Protein AF-A0A4R2Z2Z9-F1 (afdb_monomer)

Secondary structure (DSSP, 8-state):
---PPPPPHHHHHHHHHHTT--HHHHHHHTT--TTTTTHHHHS--HHHHHHHHHHHTS-HHHH-HHHHB-TT--B-------------------------

pLDDT: mean 74.95, std 18.28, range [32.44, 93.81]

Mean predicted aligned error: 11.85 Å

Sequence (100 aa):
MKMENDWHPADIIAGLRKKRTTLAAVSRKAGLGSSTLANALARPWAKGEMLIAQALGVPPSSIWPSRYFDENNCRILRSVRPAKVKAVNAVKVQKAEQEE

Structure (mmCIF, N/CA/C/O backbone):
data_AF-A0A4R2Z2Z9-F1
#
_entry.id   AF-A0A4R2Z2Z9-F1
#
loop_
_atom_site.group_PDB
_atom_site.id
_atom_site.type_symbol
_atom_site.label_atom_id
_atom_site.label_alt_id
_atom_site.label_comp_id
_atom_site.label_asym_id
_atom_site.label_entity_id
_atom_site.label_seq_id
_atom_site.pdbx_PDB_ins_code
_atom_site.Cartn_x
_atom_site.Cartn_y
_atom_site.Cartn_z
_atom_site.occupancy
_atom_site.B_iso_or_equiv
_atom_site.auth_seq_id
_atom_site.auth_comp_id
_atom_site.auth_asym_id
_atom_site.auth_atom_id
_atom_site.pdbx_PDB_model_num
ATOM 1 N N . MET A 1 1 ? 22.233 -1.494 -14.023 1.00 46.84 1 MET A N 1
ATOM 2 C CA . MET A 1 1 ? 20.759 -1.604 -13.974 1.00 46.84 1 MET A CA 1
ATOM 3 C C . MET A 1 1 ? 20.293 -1.117 -12.613 1.00 46.84 1 MET A C 1
ATOM 5 O O . MET A 1 1 ? 20.771 -1.631 -11.611 1.00 46.84 1 MET A O 1
ATOM 9 N N . LYS A 1 2 ? 19.467 -0.064 -12.562 1.00 47.91 2 LYS A N 1
ATOM 10 C CA . LYS A 1 2 ? 18.869 0.417 -11.309 1.00 47.91 2 LYS A CA 1
ATOM 11 C C . LYS A 1 2 ? 17.718 -0.527 -10.977 1.00 47.91 2 LYS A C 1
ATOM 13 O O . LYS A 1 2 ? 16.684 -0.449 -11.627 1.00 47.91 2 LYS A O 1
ATOM 18 N N . MET A 1 3 ? 17.907 -1.418 -10.008 1.00 54.69 3 MET A N 1
ATOM 19 C CA . MET A 1 3 ? 16.753 -1.992 -9.325 1.00 54.69 3 MET A CA 1
ATOM 20 C C . MET A 1 3 ? 16.076 -0.827 -8.602 1.00 54.69 3 MET A C 1
ATOM 22 O O . MET A 1 3 ? 16.696 -0.181 -7.755 1.00 54.69 3 MET A O 1
ATOM 26 N N . GLU A 1 4 ? 14.862 -0.466 -9.012 1.00 64.31 4 GLU A N 1
ATOM 27 C CA . GLU A 1 4 ? 14.071 0.495 -8.253 1.00 64.31 4 GLU A CA 1
ATOM 28 C C . GLU A 1 4 ? 13.817 -0.114 -6.875 1.00 64.31 4 GLU A C 1
ATOM 30 O O . GLU A 1 4 ? 13.271 -1.210 -6.751 1.00 64.31 4 GLU A O 1
ATOM 35 N N . ASN A 1 5 ? 14.300 0.568 -5.838 1.00 76.31 5 ASN A N 1
ATOM 36 C CA . ASN A 1 5 ? 14.154 0.090 -4.475 1.00 76.31 5 ASN A CA 1
ATOM 37 C C . ASN A 1 5 ? 12.701 0.247 -4.029 1.00 76.31 5 ASN A C 1
ATOM 39 O O . ASN A 1 5 ? 12.069 1.280 -4.262 1.00 76.31 5 ASN A O 1
ATOM 43 N N . ASP A 1 6 ? 12.203 -0.778 -3.342 1.00 85.94 6 ASP A N 1
ATOM 44 C CA . ASP A 1 6 ? 10.941 -0.713 -2.617 1.00 85.94 6 ASP A CA 1
ATOM 45 C C . ASP A 1 6 ? 10.940 0.490 -1.658 1.00 85.94 6 ASP A C 1
ATOM 47 O O . ASP A 1 6 ? 11.962 0.837 -1.057 1.00 85.94 6 ASP A O 1
ATOM 51 N N . TRP A 1 7 ? 9.778 1.123 -1.493 1.00 89.12 7 TRP A N 1
ATOM 52 C CA . TRP A 1 7 ? 9.619 2.222 -0.545 1.00 89.12 7 TRP A CA 1
ATOM 53 C C . TRP A 1 7 ? 9.968 1.774 0.869 1.00 89.12 7 TRP A C 1
ATOM 55 O O . TRP A 1 7 ? 9.593 0.683 1.315 1.00 89.12 7 TRP A O 1
ATOM 65 N N . HIS A 1 8 ? 10.608 2.667 1.621 1.00 89.81 8 HIS A N 1
ATOM 66 C CA . HIS A 1 8 ? 10.875 2.396 3.018 1.00 89.81 8 HIS A CA 1
ATOM 67 C C . HIS A 1 8 ? 9.543 2.315 3.792 1.00 89.81 8 HIS A C 1
ATOM 69 O O . HIS A 1 8 ? 8.656 3.153 3.587 1.00 89.81 8 HIS A O 1
ATOM 75 N N . PRO A 1 9 ? 9.374 1.368 4.735 1.00 88.56 9 PRO A N 1
ATOM 76 C CA . PRO A 1 9 ? 8.157 1.264 5.545 1.00 88.56 9 PRO A CA 1
ATOM 77 C C . PRO A 1 9 ? 7.755 2.584 6.220 1.00 88.56 9 PRO A C 1
ATOM 79 O O . PRO A 1 9 ? 6.570 2.896 6.342 1.00 88.56 9 PRO A O 1
ATOM 82 N N . ALA A 1 10 ? 8.744 3.389 6.616 1.00 90.62 10 ALA A N 1
ATOM 83 C CA . ALA A 1 10 ? 8.521 4.713 7.190 1.00 90.62 10 ALA A CA 1
ATOM 84 C C . ALA A 1 10 ? 7.870 5.695 6.200 1.00 90.62 10 ALA A C 1
ATOM 86 O O . ALA A 1 10 ? 6.978 6.438 6.607 1.00 90.62 10 ALA A O 1
ATOM 87 N N . ASP A 1 11 ? 8.241 5.667 4.917 1.00 91.00 11 ASP A N 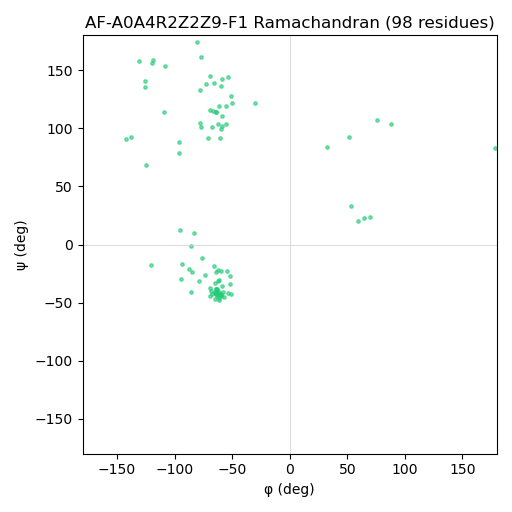1
ATOM 88 C CA . ASP A 1 11 ? 7.668 6.541 3.884 1.00 91.00 11 ASP A CA 1
ATOM 89 C C . ASP A 1 11 ? 6.216 6.175 3.585 1.00 91.00 11 ASP A C 1
ATOM 91 O O . ASP A 1 11 ? 5.364 7.051 3.430 1.00 91.00 11 ASP A O 1
ATOM 95 N N . ILE A 1 12 ? 5.901 4.878 3.600 1.00 91.00 12 ILE A N 1
ATOM 96 C CA . ILE A 1 12 ? 4.527 4.377 3.478 1.00 91.00 12 ILE A CA 1
ATOM 97 C C . ILE A 1 12 ? 3.681 4.886 4.652 1.00 91.00 12 ILE A C 1
ATOM 99 O O . ILE A 1 12 ? 2.593 5.435 4.456 1.00 91.00 12 ILE A O 1
ATOM 103 N N . ILE A 1 13 ? 4.191 4.758 5.882 1.00 90.94 13 ILE A N 1
ATOM 104 C CA . ILE A 1 13 ? 3.511 5.255 7.086 1.00 90.94 13 ILE A CA 1
ATOM 105 C C . ILE A 1 13 ? 3.360 6.781 7.029 1.00 90.94 13 ILE A C 1
ATOM 107 O O . ILE A 1 13 ? 2.287 7.301 7.341 1.00 90.94 13 ILE A O 1
ATOM 111 N N . ALA A 1 14 ? 4.393 7.508 6.604 1.00 93.81 14 ALA A N 1
ATOM 112 C CA . ALA A 1 14 ? 4.350 8.956 6.444 1.00 93.81 14 ALA A CA 1
ATOM 113 C C . ALA A 1 14 ? 3.312 9.375 5.392 1.00 93.81 14 ALA A C 1
ATOM 115 O O . ALA A 1 14 ? 2.534 10.298 5.639 1.00 93.81 14 ALA A O 1
ATOM 116 N N . GLY A 1 15 ? 3.235 8.670 4.261 1.00 92.69 15 GLY A N 1
ATOM 117 C CA . GLY A 1 15 ? 2.222 8.879 3.228 1.00 92.69 15 GLY A CA 1
ATOM 118 C C . GLY A 1 15 ? 0.801 8.685 3.761 1.00 92.69 15 GLY A C 1
ATOM 119 O O . GLY A 1 15 ? -0.070 9.527 3.531 1.00 92.69 15 GLY A O 1
ATOM 120 N N . LEU A 1 16 ? 0.574 7.631 4.551 1.00 91.50 16 LEU A N 1
ATOM 121 C CA . LEU A 1 16 ? -0.722 7.397 5.193 1.00 91.50 16 LEU A CA 1
ATOM 122 C C . LEU A 1 16 ? -1.064 8.523 6.176 1.00 91.50 16 LEU A C 1
ATOM 124 O O . LEU A 1 16 ? -2.178 9.057 6.141 1.00 91.50 16 LEU A O 1
ATOM 128 N N . ARG A 1 17 ? -0.093 8.955 6.991 1.00 91.88 17 ARG A N 1
ATOM 129 C CA . ARG A 1 17 ? -0.265 10.057 7.952 1.00 91.88 17 ARG A CA 1
ATOM 130 C C . ARG A 1 17 ? -0.560 11.390 7.268 1.00 91.88 17 ARG A C 1
ATOM 132 O O . ARG A 1 17 ? -1.425 12.119 7.748 1.00 91.88 17 ARG A O 1
ATOM 139 N N . LYS A 1 18 ? 0.080 11.684 6.131 1.00 93.00 18 LYS A N 1
ATOM 140 C CA . LYS A 1 18 ? -0.220 12.867 5.300 1.00 93.00 18 LYS A CA 1
ATOM 141 C C . LYS A 1 18 ? -1.674 12.866 4.823 1.00 93.00 18 LYS A C 1
ATOM 143 O O . LYS A 1 18 ? -2.318 13.909 4.815 1.00 93.00 18 LYS A O 1
ATOM 148 N N . LYS A 1 19 ? -2.225 11.688 4.526 1.00 90.31 19 LYS A N 1
ATOM 149 C CA . LYS A 1 19 ? -3.646 11.497 4.195 1.00 90.31 19 LYS A CA 1
ATOM 150 C C . LYS A 1 19 ? -4.572 11.375 5.411 1.00 90.31 19 LYS A C 1
ATOM 152 O O . LYS A 1 19 ? -5.731 11.006 5.255 1.00 90.31 19 LYS A O 1
ATOM 157 N N . ARG A 1 20 ? -4.074 11.642 6.624 1.00 91.00 20 ARG A N 1
ATOM 158 C CA . ARG A 1 20 ? -4.790 11.450 7.900 1.00 91.00 20 ARG A CA 1
ATOM 159 C C . ARG A 1 20 ? -5.359 10.038 8.086 1.00 91.00 20 ARG A C 1
ATOM 161 O O . ARG A 1 20 ? -6.391 9.845 8.721 1.00 91.00 20 ARG A O 1
ATOM 168 N N . THR A 1 21 ? -4.666 9.037 7.555 1.00 90.38 21 THR A N 1
ATOM 169 C CA . THR A 1 21 ? -5.011 7.620 7.706 1.00 90.38 21 THR A CA 1
ATOM 170 C C . THR A 1 21 ? -3.892 6.867 8.418 1.00 90.38 21 THR A C 1
ATOM 172 O O . THR A 1 21 ? -2.746 7.309 8.476 1.00 90.38 21 THR A O 1
ATOM 175 N N . THR A 1 22 ? -4.224 5.721 9.007 1.00 91.06 22 THR A N 1
ATOM 176 C CA . THR A 1 22 ? -3.261 4.833 9.670 1.00 91.06 22 THR A CA 1
ATOM 177 C C . THR A 1 22 ? -3.458 3.408 9.178 1.00 91.06 22 THR A C 1
ATOM 179 O O . THR A 1 22 ? -4.550 3.052 8.733 1.00 91.06 22 THR A O 1
ATOM 182 N N . LEU A 1 23 ? -2.431 2.563 9.302 1.00 90.19 23 LEU A N 1
ATOM 183 C CA . LEU A 1 23 ? -2.538 1.136 8.970 1.00 90.19 23 LEU A CA 1
ATOM 184 C C . LEU A 1 23 ? -3.706 0.469 9.708 1.00 90.19 23 LEU A C 1
ATOM 186 O O . LEU A 1 23 ? -4.478 -0.272 9.109 1.00 90.19 23 LEU A O 1
ATOM 190 N N . ALA A 1 24 ? -3.898 0.802 10.985 1.00 89.44 24 ALA A N 1
ATOM 191 C CA . ALA A 1 24 ? -5.014 0.289 11.771 1.00 89.44 24 ALA A CA 1
ATOM 192 C C . ALA A 1 24 ? -6.375 0.753 11.224 1.00 89.44 24 ALA A C 1
ATOM 194 O O . ALA A 1 24 ? -7.331 -0.018 11.229 1.00 89.44 24 ALA A O 1
ATOM 195 N N . ALA A 1 25 ? -6.488 1.997 10.749 1.00 90.31 25 ALA A N 1
ATOM 196 C CA . ALA A 1 25 ? -7.720 2.493 10.134 1.00 90.31 25 ALA A CA 1
ATOM 197 C C . ALA A 1 25 ? -8.016 1.793 8.797 1.00 90.31 25 ALA A C 1
ATOM 199 O O . ALA A 1 25 ? -9.152 1.385 8.561 1.00 90.31 25 ALA A O 1
ATOM 200 N N . VAL A 1 26 ? -6.995 1.592 7.956 1.00 91.62 26 VAL A N 1
ATOM 201 C CA . VAL A 1 26 ? -7.126 0.851 6.688 1.00 91.62 26 VAL A CA 1
ATOM 202 C C . VAL A 1 26 ? -7.504 -0.608 6.952 1.00 91.62 26 VAL A C 1
ATOM 204 O O . VAL A 1 26 ? -8.404 -1.137 6.305 1.00 91.62 26 VAL A O 1
ATOM 207 N N . SER A 1 27 ? -6.887 -1.238 7.954 1.00 90.31 27 SER A N 1
ATOM 208 C CA . SER A 1 27 ? -7.208 -2.607 8.358 1.00 90.31 27 SER A CA 1
ATOM 209 C C . SER A 1 27 ? -8.656 -2.745 8.828 1.00 90.31 27 SER A C 1
ATOM 211 O O . SER A 1 27 ? -9.366 -3.635 8.367 1.00 90.31 27 SER A O 1
ATOM 213 N N . ARG A 1 28 ? -9.125 -1.819 9.679 1.00 90.06 28 ARG A N 1
ATOM 214 C CA . ARG A 1 28 ? -10.523 -1.778 10.137 1.00 90.06 28 ARG A CA 1
ATOM 215 C C . ARG A 1 28 ? -11.497 -1.596 8.977 1.00 90.06 28 ARG A C 1
ATOM 217 O O . ARG A 1 28 ? -12.494 -2.305 8.912 1.00 90.06 28 ARG A O 1
ATOM 224 N N . LYS A 1 29 ? -11.180 -0.711 8.027 1.00 88.75 29 LYS A N 1
ATOM 225 C CA . LYS A 1 29 ? -11.991 -0.510 6.815 1.00 88.75 29 LYS A CA 1
ATOM 226 C C . LYS A 1 29 ? -12.071 -1.772 5.949 1.00 88.75 29 LYS A C 1
ATOM 228 O O . LYS A 1 29 ? -13.082 -1.999 5.299 1.00 88.75 29 LYS A O 1
ATOM 233 N N . ALA A 1 30 ? -11.023 -2.592 5.957 1.00 86.06 30 ALA A N 1
ATOM 234 C CA . ALA A 1 30 ? -10.972 -3.860 5.238 1.00 86.06 30 ALA A CA 1
ATOM 235 C C . ALA A 1 30 ? -11.574 -5.052 6.012 1.00 86.06 30 ALA A C 1
ATOM 237 O O . ALA A 1 30 ? -11.567 -6.164 5.487 1.00 86.06 30 ALA A O 1
ATOM 238 N N . GLY A 1 31 ? -12.054 -4.856 7.247 1.00 88.81 31 GLY A N 1
ATOM 239 C CA . GLY A 1 31 ? -12.554 -5.941 8.101 1.00 88.81 31 GLY A CA 1
ATOM 240 C C . GLY A 1 31 ? -11.461 -6.894 8.601 1.00 88.81 31 GLY A C 1
ATOM 241 O O . GLY A 1 31 ? -11.740 -8.050 8.906 1.00 88.81 31 GLY A O 1
ATOM 242 N N . LEU A 1 32 ? -10.208 -6.436 8.651 1.00 86.06 32 LEU A N 1
ATOM 243 C CA . LEU A 1 32 ? -9.046 -7.217 9.078 1.00 86.06 32 LEU A CA 1
ATOM 244 C C . LEU A 1 32 ? -8.549 -6.756 10.453 1.00 86.06 32 LEU A C 1
ATOM 246 O O . LEU A 1 32 ? -8.673 -5.582 10.813 1.00 86.06 32 LEU A O 1
ATOM 250 N N . GLY A 1 33 ? -7.906 -7.659 11.196 1.00 84.31 33 GLY A N 1
ATOM 251 C CA . GLY A 1 33 ? -7.293 -7.333 12.485 1.00 84.31 33 GLY A CA 1
ATOM 252 C C . GLY A 1 33 ? -6.219 -6.251 12.350 1.00 84.31 33 GLY A C 1
ATOM 253 O O . GLY A 1 33 ? -5.394 -6.309 11.444 1.00 84.31 33 GLY A O 1
ATOM 254 N N . SER A 1 34 ? -6.202 -5.271 13.259 1.00 80.62 34 SER A N 1
ATOM 255 C CA . SER A 1 34 ? -5.346 -4.070 13.184 1.00 80.62 34 SER A CA 1
ATOM 256 C C . SER A 1 34 ? -3.850 -4.348 12.969 1.00 80.62 34 SER A C 1
ATOM 258 O O . SER A 1 34 ? -3.151 -3.512 12.400 1.00 80.62 34 SER A O 1
ATOM 260 N N . SER A 1 35 ? -3.359 -5.512 13.404 1.00 81.62 35 SER A N 1
ATOM 261 C CA . SER A 1 35 ? -1.972 -5.966 13.240 1.00 81.62 35 SER A CA 1
ATOM 262 C C . SER A 1 35 ? -1.714 -6.711 11.926 1.00 81.62 35 SER A C 1
ATOM 264 O O . SER A 1 35 ? -0.575 -6.773 11.467 1.00 81.62 35 SER A O 1
ATOM 266 N N . THR A 1 36 ? -2.749 -7.248 11.276 1.00 85.12 36 THR A N 1
ATOM 267 C CA . THR A 1 36 ? -2.610 -8.043 10.049 1.00 85.12 36 THR A CA 1
ATOM 268 C C . THR A 1 36 ? -2.024 -7.210 8.913 1.00 85.12 36 THR A C 1
ATOM 270 O O . THR A 1 36 ? -1.186 -7.701 8.162 1.00 85.12 36 THR A O 1
ATOM 273 N N . LEU A 1 37 ? -2.408 -5.933 8.812 1.00 86.81 37 LEU A N 1
ATOM 274 C CA . LEU A 1 37 ? -1.904 -5.047 7.763 1.00 86.81 37 LEU A CA 1
ATOM 275 C C . LEU A 1 37 ? -0.452 -4.604 7.989 1.00 86.81 37 LEU A C 1
ATOM 277 O O . LEU A 1 37 ? 0.255 -4.351 7.020 1.00 86.81 37 LEU A O 1
ATOM 281 N N . ALA A 1 38 ? 0.026 -4.573 9.235 1.00 86.38 38 ALA A N 1
ATOM 282 C CA . ALA A 1 38 ? 1.428 -4.270 9.524 1.00 86.38 38 ALA A CA 1
ATOM 283 C C . ALA A 1 38 ? 2.369 -5.355 8.970 1.00 86.38 38 ALA A C 1
ATOM 285 O O . ALA A 1 38 ? 3.446 -5.044 8.463 1.00 86.38 38 ALA A O 1
ATOM 286 N N . ASN A 1 39 ? 1.922 -6.617 8.961 1.00 85.31 39 ASN A N 1
ATOM 287 C CA . ASN A 1 39 ? 2.679 -7.723 8.369 1.00 85.31 39 ASN A CA 1
ATOM 288 C C . ASN A 1 39 ? 2.902 -7.556 6.855 1.00 85.31 39 ASN A C 1
ATOM 290 O O . ASN A 1 39 ? 3.857 -8.126 6.329 1.00 85.31 39 ASN A O 1
ATOM 294 N N . ALA A 1 40 ? 2.073 -6.759 6.167 1.00 83.88 40 ALA A N 1
ATOM 295 C CA . ALA A 1 40 ? 2.225 -6.470 4.738 1.00 83.88 40 ALA A CA 1
ATOM 296 C C . ALA A 1 40 ? 3.521 -5.710 4.411 1.00 83.88 40 ALA A C 1
ATOM 298 O O . ALA A 1 40 ? 3.991 -5.767 3.282 1.00 83.88 40 ALA A O 1
ATOM 299 N N . LEU A 1 41 ? 4.092 -4.993 5.387 1.00 84.38 41 LEU A N 1
ATOM 300 C CA . LEU A 1 41 ? 5.341 -4.250 5.204 1.00 84.38 41 LEU A CA 1
ATOM 301 C C . LEU A 1 41 ? 6.568 -5.166 5.263 1.00 84.38 41 LEU A C 1
ATOM 303 O O . LEU A 1 41 ? 7.567 -4.901 4.606 1.00 84.38 41 LEU A O 1
ATOM 307 N N . ALA A 1 42 ? 6.492 -6.241 6.052 1.00 82.00 42 ALA A N 1
ATOM 308 C CA . ALA A 1 42 ? 7.601 -7.168 6.259 1.00 82.00 42 ALA A CA 1
ATOM 309 C C . ALA A 1 42 ? 7.551 -8.383 5.318 1.00 82.00 42 ALA A C 1
ATOM 311 O O . ALA A 1 42 ? 8.589 -8.953 4.981 1.00 82.00 42 ALA A O 1
ATOM 312 N N . ARG A 1 43 ? 6.355 -8.820 4.905 1.00 80.81 43 ARG A N 1
ATOM 313 C CA . ARG A 1 43 ? 6.151 -10.029 4.092 1.00 80.81 43 ARG A CA 1
ATOM 314 C C . ARG A 1 43 ? 5.345 -9.699 2.829 1.00 80.81 43 ARG A C 1
ATOM 316 O O . ARG A 1 43 ? 4.369 -8.961 2.938 1.00 80.81 43 ARG A O 1
ATOM 323 N N . PRO A 1 44 ? 5.675 -10.296 1.662 1.00 80.00 44 PRO A N 1
ATOM 324 C CA . PRO A 1 44 ? 4.889 -10.125 0.442 1.00 80.00 44 PRO A CA 1
ATOM 325 C C . PRO A 1 44 ? 3.456 -10.598 0.665 1.00 80.00 44 PRO A C 1
ATOM 327 O O . PRO A 1 44 ? 3.195 -11.796 0.809 1.00 80.00 44 PRO A O 1
ATOM 330 N N . TRP A 1 45 ? 2.520 -9.655 0.680 1.00 85.94 45 TRP A N 1
ATOM 331 C CA . TRP A 1 45 ? 1.108 -9.952 0.867 1.00 85.94 45 TRP A CA 1
ATOM 332 C C . TRP A 1 45 ? 0.259 -9.119 -0.085 1.00 85.94 45 TRP A C 1
ATOM 334 O O . TRP A 1 45 ? -0.151 -8.007 0.235 1.00 85.94 45 TRP A O 1
ATOM 344 N N . ALA A 1 46 ? -0.045 -9.691 -1.255 1.00 83.44 46 ALA A N 1
ATOM 345 C CA . ALA A 1 46 ? -0.706 -8.991 -2.359 1.00 83.44 46 ALA A CA 1
ATOM 346 C C . ALA A 1 46 ? -1.987 -8.239 -1.944 1.00 83.44 46 ALA A C 1
ATOM 348 O O . ALA A 1 46 ? -2.182 -7.091 -2.328 1.00 83.44 46 ALA A O 1
ATOM 349 N N . LYS A 1 47 ? -2.839 -8.846 -1.103 1.00 84.56 47 LYS A N 1
ATOM 350 C CA . LYS A 1 47 ? -4.080 -8.201 -0.640 1.00 84.56 47 LYS A CA 1
ATOM 351 C C . LYS A 1 47 ? -3.810 -7.013 0.291 1.00 84.56 47 LYS A C 1
ATOM 353 O O . LYS A 1 47 ? -4.486 -5.996 0.181 1.00 84.56 47 LYS A O 1
ATOM 358 N N . GLY A 1 48 ? -2.827 -7.125 1.185 1.00 89.38 48 GLY A N 1
ATOM 359 C CA . GLY A 1 48 ? -2.439 -6.037 2.085 1.00 89.38 48 GLY A CA 1
ATOM 360 C C . GLY A 1 48 ? -1.764 -4.884 1.349 1.00 89.38 48 GLY A C 1
ATOM 361 O O . GLY A 1 48 ? -2.121 -3.728 1.560 1.00 89.38 48 GLY A O 1
ATOM 362 N N . GLU A 1 49 ? -0.852 -5.205 0.431 1.00 89.88 49 GLU A N 1
ATOM 363 C CA . GLU A 1 49 ? -0.196 -4.235 -0.450 1.00 89.88 49 GLU A CA 1
ATOM 364 C C . GLU A 1 49 ? -1.229 -3.446 -1.270 1.00 89.88 49 GLU A C 1
ATOM 366 O O . GLU A 1 49 ? -1.168 -2.220 -1.300 1.00 89.88 49 GLU A O 1
ATOM 371 N N . MET A 1 50 ? -2.230 -4.119 -1.857 1.00 88.56 50 MET A N 1
ATOM 372 C CA . MET A 1 50 ? -3.329 -3.454 -2.569 1.00 88.56 50 MET A CA 1
ATOM 373 C C . MET A 1 50 ? -4.121 -2.494 -1.675 1.00 88.56 50 MET A C 1
ATOM 375 O O . MET A 1 50 ? -4.436 -1.391 -2.110 1.00 88.56 50 MET A O 1
ATOM 379 N N . LEU A 1 51 ? -4.435 -2.879 -0.435 1.00 90.75 51 LEU A N 1
ATOM 380 C CA . LEU A 1 51 ? -5.182 -2.022 0.495 1.00 90.75 51 LEU A CA 1
ATOM 381 C C . LEU A 1 51 ? -4.392 -0.764 0.879 1.00 90.75 51 LEU A C 1
ATOM 383 O O . LEU A 1 51 ? -4.952 0.333 0.928 1.00 90.75 51 LEU A O 1
ATOM 387 N N . ILE A 1 52 ? -3.089 -0.912 1.129 1.00 90.62 52 ILE A N 1
ATOM 388 C CA . ILE A 1 52 ? -2.192 0.212 1.428 1.00 90.62 52 ILE A CA 1
ATOM 389 C C . ILE A 1 52 ? -2.075 1.131 0.208 1.00 90.62 52 ILE A C 1
ATOM 391 O O . ILE A 1 52 ? -2.226 2.346 0.333 1.00 90.62 52 ILE A O 1
ATOM 395 N N . ALA A 1 53 ? -1.862 0.551 -0.972 1.00 91.31 53 ALA A N 1
ATOM 396 C CA . ALA A 1 53 ? -1.765 1.268 -2.235 1.00 91.31 5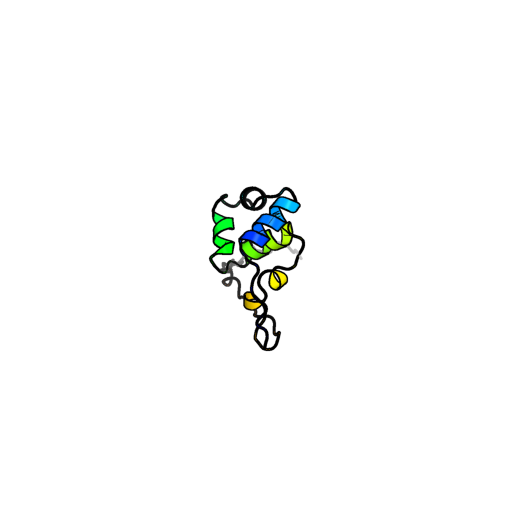3 ALA A CA 1
ATOM 397 C C . ALA A 1 53 ? -3.057 2.044 -2.544 1.00 91.31 53 ALA A C 1
ATOM 399 O O . ALA A 1 53 ? -3.008 3.233 -2.855 1.00 91.31 53 ALA A O 1
ATOM 400 N N . GLN A 1 54 ? -4.221 1.427 -2.328 1.00 91.06 54 GLN A N 1
ATOM 401 C CA . GLN A 1 54 ? -5.527 2.071 -2.470 1.00 91.06 54 GLN A CA 1
ATOM 402 C C . GLN A 1 54 ? -5.702 3.246 -1.498 1.00 91.06 54 GLN A C 1
ATOM 404 O O . GLN A 1 54 ? -6.207 4.296 -1.894 1.00 91.06 54 GLN A O 1
ATOM 409 N N . ALA A 1 55 ? -5.258 3.115 -0.244 1.00 91.12 55 ALA A N 1
ATOM 410 C CA . ALA A 1 55 ? -5.283 4.221 0.715 1.00 91.12 55 ALA A CA 1
ATOM 411 C C . ALA A 1 55 ? -4.356 5.374 0.279 1.00 91.12 55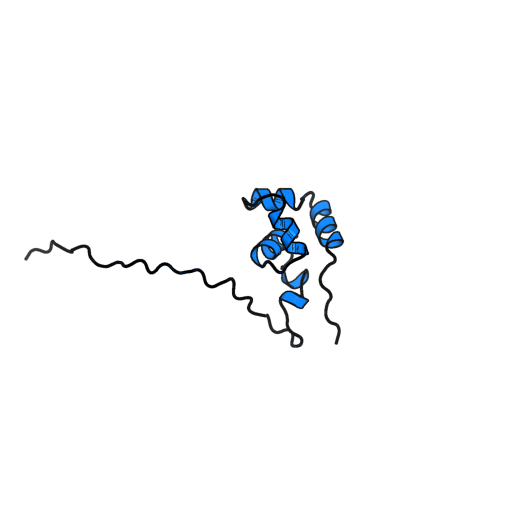 ALA A C 1
ATOM 413 O O . ALA A 1 55 ? -4.720 6.554 0.344 1.00 91.12 55 ALA A O 1
ATOM 414 N N . LEU A 1 56 ? -3.176 5.040 -0.243 1.00 90.88 56 LEU A N 1
ATOM 415 C CA . LEU A 1 56 ? -2.219 5.999 -0.793 1.00 90.88 56 LEU A CA 1
ATOM 416 C C . LEU A 1 56 ? -2.605 6.525 -2.184 1.00 90.88 56 LEU A C 1
ATOM 418 O O . LEU A 1 56 ? -2.088 7.564 -2.589 1.00 90.88 56 LEU A O 1
ATOM 422 N N . GLY A 1 57 ? -3.591 5.934 -2.861 1.00 90.38 57 GLY A N 1
ATOM 423 C CA . GLY A 1 57 ? -4.028 6.338 -4.201 1.00 90.38 57 GLY A CA 1
ATOM 424 C C . GLY A 1 57 ? -2.954 6.145 -5.275 1.00 90.38 57 GLY A C 1
ATOM 425 O O . GLY A 1 57 ? -2.980 6.831 -6.290 1.00 90.38 57 GLY A O 1
ATOM 426 N N . VAL A 1 58 ? -1.999 5.251 -5.033 1.00 90.94 58 VAL A N 1
ATOM 427 C CA . VAL A 1 58 ? -0.923 4.896 -5.966 1.00 90.94 58 VAL A CA 1
ATOM 428 C C . VAL A 1 58 ? -1.036 3.409 -6.294 1.00 90.94 58 VAL A C 1
ATOM 430 O O . VAL A 1 58 ? -1.607 2.659 -5.500 1.00 90.94 58 VAL A O 1
ATOM 433 N N . PRO A 1 59 ? -0.524 2.936 -7.439 1.00 87.81 59 PRO A N 1
ATOM 434 C CA . PRO A 1 59 ? -0.510 1.508 -7.720 1.00 87.81 59 PRO A CA 1
ATOM 435 C C . PRO A 1 59 ? 0.484 0.779 -6.797 1.00 87.81 59 PRO A C 1
ATOM 437 O O . PRO A 1 59 ? 1.551 1.320 -6.498 1.00 87.81 59 PRO A O 1
ATOM 440 N N . PRO A 1 60 ? 0.196 -0.469 -6.373 1.00 87.12 60 PRO A N 1
ATOM 441 C CA . PRO A 1 60 ? 1.084 -1.226 -5.484 1.00 87.12 60 PRO A CA 1
ATOM 442 C C . PRO A 1 60 ? 2.461 -1.469 -6.112 1.00 87.12 60 PRO A C 1
ATOM 444 O O . PRO A 1 60 ? 3.467 -1.458 -5.409 1.00 87.12 60 PRO A O 1
ATOM 447 N N . SER A 1 61 ? 2.524 -1.585 -7.440 1.00 85.50 61 SER A N 1
ATOM 448 C CA . SER A 1 61 ? 3.775 -1.717 -8.191 1.00 85.50 61 SER A CA 1
ATOM 449 C C . SER A 1 61 ? 4.673 -0.476 -8.117 1.00 85.50 61 SER A C 1
ATOM 451 O O . SER A 1 61 ? 5.856 -0.588 -8.384 1.00 85.50 61 SER A O 1
ATOM 453 N N . SER A 1 62 ? 4.138 0.694 -7.746 1.00 87.25 62 SER A N 1
ATOM 454 C CA . SER A 1 62 ? 4.943 1.910 -7.553 1.00 87.25 62 SER A CA 1
ATOM 455 C C . SER A 1 62 ? 5.565 1.994 -6.159 1.00 87.25 62 SER A C 1
ATOM 457 O O . SER A 1 62 ? 6.547 2.706 -5.981 1.00 87.25 62 SER A O 1
ATOM 459 N N . ILE A 1 63 ? 4.978 1.308 -5.172 1.00 88.19 63 ILE A N 1
ATOM 460 C CA . ILE A 1 63 ? 5.506 1.227 -3.802 1.00 88.19 63 ILE A CA 1
ATOM 461 C C . ILE A 1 63 ? 6.526 0.089 -3.716 1.00 88.19 63 ILE A C 1
ATOM 463 O O . ILE A 1 63 ? 7.567 0.239 -3.084 1.00 88.19 63 ILE A O 1
ATOM 467 N N . TRP A 1 64 ? 6.225 -1.038 -4.366 1.00 86.06 64 TRP A N 1
ATOM 468 C CA . TRP A 1 64 ? 7.081 -2.221 -4.389 1.00 86.06 64 TRP A CA 1
ATOM 469 C C . TRP A 1 64 ? 7.413 -2.662 -5.823 1.00 86.06 64 TRP A C 1
ATOM 471 O O . TRP A 1 64 ? 6.920 -3.703 -6.271 1.00 86.06 64 TRP A O 1
ATOM 481 N N . PRO A 1 65 ? 8.202 -1.889 -6.585 1.00 84.19 65 PRO A N 1
ATOM 482 C CA . PRO A 1 65 ? 8.559 -2.240 -7.958 1.00 84.19 65 PRO A CA 1
ATOM 483 C C . PRO A 1 65 ? 9.269 -3.596 -8.047 1.00 84.19 65 PRO A C 1
ATOM 485 O O . PRO A 1 65 ? 8.877 -4.416 -8.878 1.00 84.19 65 PRO A O 1
ATOM 488 N N . SER A 1 66 ? 10.178 -3.908 -7.110 1.00 81.69 66 SER A N 1
ATOM 489 C CA . SER A 1 66 ? 10.910 -5.190 -7.055 1.00 81.69 66 SER A CA 1
ATOM 490 C C . SER A 1 66 ? 9.986 -6.409 -6.928 1.00 81.69 66 SER A C 1
ATOM 492 O O . SER A 1 66 ? 10.341 -7.534 -7.271 1.00 81.69 66 SER A O 1
ATOM 494 N N . ARG A 1 67 ? 8.765 -6.199 -6.431 1.00 79.06 67 ARG A N 1
ATOM 495 C CA . ARG A 1 67 ? 7.790 -7.260 -6.176 1.00 79.06 67 ARG A CA 1
ATOM 496 C C . ARG A 1 67 ? 6.808 -7.505 -7.318 1.00 79.06 67 ARG A C 1
ATOM 498 O O . ARG A 1 67 ? 6.104 -8.519 -7.276 1.00 79.06 67 ARG A O 1
ATOM 505 N N . TYR A 1 68 ? 6.698 -6.563 -8.251 1.00 78.62 68 TYR A N 1
ATOM 506 C CA . TYR A 1 68 ? 5.722 -6.585 -9.342 1.00 78.62 68 TYR A CA 1
ATOM 507 C C . TYR A 1 68 ? 6.367 -6.565 -10.727 1.00 78.62 68 TYR A C 1
ATOM 509 O O . TYR A 1 68 ? 5.673 -6.925 -11.676 1.00 78.62 68 TYR A O 1
ATOM 517 N N . PHE A 1 69 ? 7.636 -6.178 -10.857 1.00 76.12 69 PHE A N 1
ATOM 518 C CA . PHE A 1 69 ? 8.362 -6.128 -12.123 1.00 76.12 69 PHE A CA 1
ATOM 519 C C . PHE A 1 69 ? 9.666 -6.928 -12.039 1.00 76.12 69 PHE A C 1
ATOM 521 O O . PHE A 1 69 ? 10.393 -6.820 -11.054 1.00 76.12 69 PHE A O 1
ATOM 528 N N . ASP A 1 70 ? 9.948 -7.716 -13.078 1.00 69.81 70 ASP A N 1
ATOM 529 C CA . ASP A 1 70 ? 11.247 -8.372 -13.282 1.00 69.81 70 ASP A CA 1
ATOM 530 C C . ASP A 1 70 ? 12.278 -7.403 -13.896 1.00 69.81 70 ASP A C 1
ATOM 532 O O . ASP A 1 70 ? 11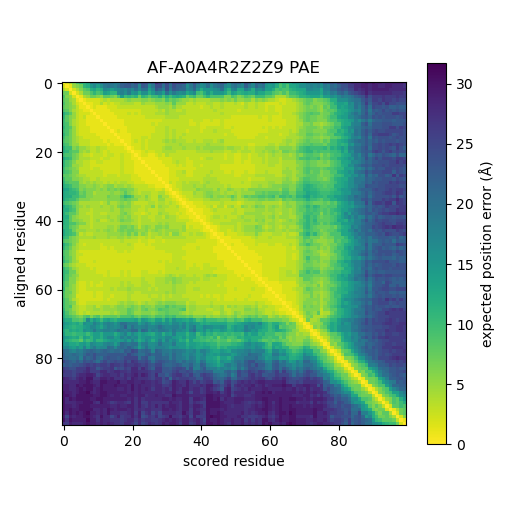.938 -6.298 -14.322 1.00 69.81 70 ASP A O 1
ATOM 536 N N . GLU A 1 71 ? 13.538 -7.839 -14.022 1.00 64.75 71 GLU A N 1
ATOM 537 C CA . GLU A 1 71 ? 14.654 -7.076 -14.621 1.00 64.75 71 GLU A CA 1
ATOM 538 C C . GLU A 1 71 ? 14.364 -6.559 -16.047 1.00 64.75 71 GLU A C 1
ATOM 540 O O . GLU A 1 71 ? 14.939 -5.563 -16.482 1.00 64.75 71 GLU A O 1
ATOM 545 N N . ASN A 1 72 ? 13.4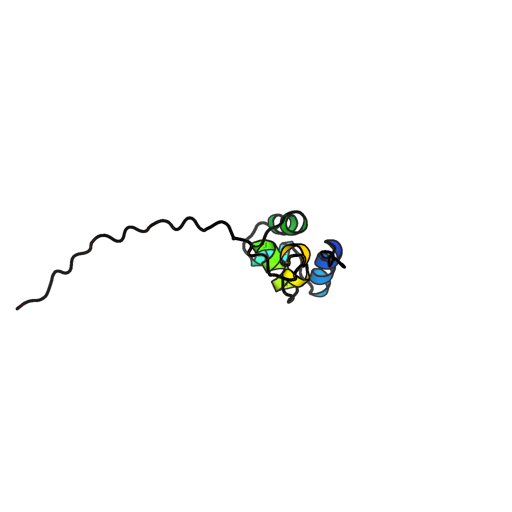18 -7.195 -16.748 1.00 63.38 72 ASN A N 1
ATOM 546 C CA . ASN A 1 72 ? 12.949 -6.821 -18.087 1.00 63.38 72 ASN A CA 1
ATOM 547 C C . ASN A 1 72 ? 11.682 -5.942 -18.080 1.00 63.38 72 ASN A C 1
ATOM 549 O O . ASN A 1 72 ? 11.036 -5.780 -19.114 1.00 63.38 72 ASN A O 1
ATOM 553 N N . ASN A 1 73 ? 11.286 -5.406 -16.920 1.00 64.75 73 ASN A N 1
ATOM 554 C CA . ASN A 1 73 ? 10.040 -4.660 -16.712 1.00 64.75 73 ASN A CA 1
ATOM 555 C C . ASN A 1 73 ? 8.764 -5.472 -17.041 1.00 64.75 73 ASN A C 1
ATOM 557 O O . ASN A 1 73 ? 7.684 -4.922 -17.270 1.00 64.75 73 ASN A O 1
ATOM 561 N N . CYS A 1 74 ? 8.869 -6.805 -17.064 1.00 68.56 74 CYS A N 1
ATOM 562 C CA . CYS A 1 74 ? 7.727 -7.697 -17.227 1.00 68.56 74 CYS A CA 1
ATOM 563 C C . CYS A 1 74 ? 6.973 -7.808 -15.898 1.00 68.56 74 CYS A C 1
ATOM 565 O O . CYS A 1 74 ? 7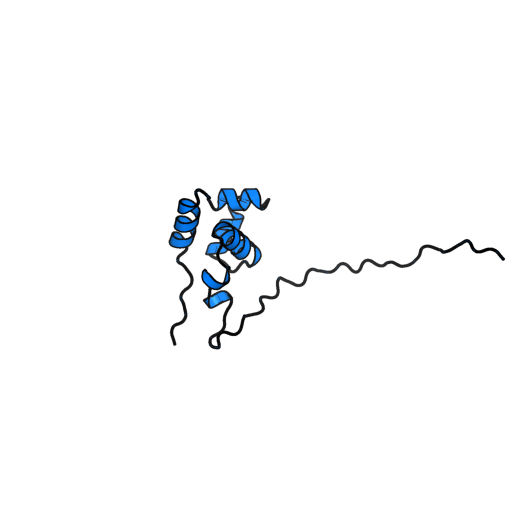.582 -8.012 -14.848 1.00 68.56 74 CYS A O 1
ATOM 567 N N . ARG A 1 75 ? 5.641 -7.672 -15.927 1.00 65.56 75 ARG A N 1
ATOM 568 C CA . ARG A 1 75 ? 4.821 -7.765 -14.714 1.00 65.56 75 ARG A CA 1
ATOM 569 C C . ARG A 1 75 ? 4.812 -9.206 -14.198 1.00 65.56 75 ARG A C 1
ATOM 571 O O . ARG A 1 75 ? 4.245 -10.085 -14.847 1.00 65.56 75 ARG A O 1
ATOM 578 N N . ILE A 1 76 ? 5.359 -9.423 -13.005 1.00 70.06 76 ILE A N 1
ATOM 579 C CA . ILE A 1 76 ? 5.339 -10.723 -12.332 1.00 70.06 76 ILE A CA 1
ATOM 580 C C . ILE A 1 76 ? 3.888 -11.041 -11.964 1.00 70.06 76 ILE A C 1
ATOM 582 O O . ILE A 1 76 ? 3.263 -10.363 -11.140 1.00 70.06 76 ILE A O 1
ATOM 586 N N . LEU A 1 77 ? 3.329 -12.090 -12.569 1.00 61.31 77 LEU A N 1
ATOM 587 C CA . LEU A 1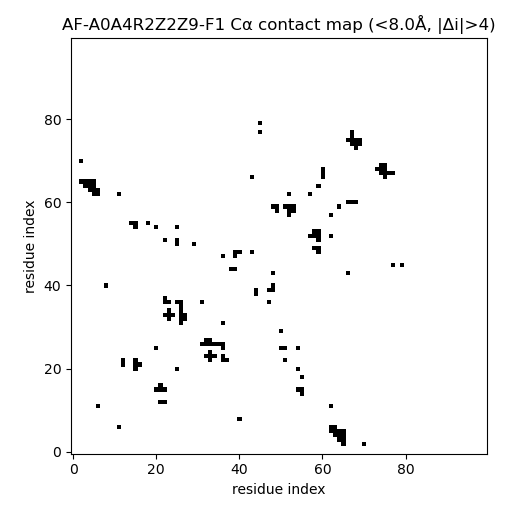 77 ? 2.017 -12.613 -12.200 1.00 61.31 77 LEU A CA 1
ATOM 588 C C . LEU A 1 77 ? 2.123 -13.297 -10.835 1.00 61.31 77 LEU A C 1
ATOM 590 O O . LEU A 1 77 ? 2.388 -14.494 -10.731 1.00 61.31 77 LEU A O 1
ATOM 594 N N . ARG A 1 78 ? 1.881 -12.548 -9.754 1.00 62.31 78 ARG A N 1
ATOM 595 C CA . ARG A 1 78 ? 1.649 -13.170 -8.451 1.00 62.31 78 ARG A CA 1
ATOM 596 C C . ARG A 1 78 ? 0.333 -13.934 -8.502 1.00 62.31 78 ARG A C 1
ATOM 598 O O . ARG A 1 78 ? -0.741 -13.348 -8.371 1.00 62.31 78 ARG A O 1
ATOM 605 N N . SER A 1 79 ? 0.430 -15.249 -8.656 1.00 51.59 79 SER A N 1
ATOM 606 C CA . SER A 1 79 ? -0.689 -16.156 -8.434 1.00 51.59 79 SER A CA 1
ATOM 607 C C . SER A 1 79 ? -1.141 -16.004 -6.981 1.00 51.59 79 SER A C 1
ATOM 609 O O . SER A 1 79 ? -0.514 -16.507 -6.044 1.00 51.59 79 SER A O 1
ATOM 611 N N . VAL A 1 80 ? -2.209 -15.230 -6.768 1.00 53.09 80 VAL A N 1
ATOM 612 C CA . VAL A 1 80 ? -2.990 -15.307 -5.534 1.00 53.09 80 VAL A CA 1
ATOM 613 C C . VAL A 1 80 ? -3.382 -16.771 -5.447 1.00 53.09 80 VAL A C 1
ATOM 615 O O . VAL A 1 80 ? -3.975 -17.252 -6.410 1.00 53.09 80 VAL A O 1
ATOM 618 N N . ARG A 1 81 ? -2.965 -17.477 -4.376 1.00 48.66 81 ARG A N 1
ATOM 619 C CA . ARG A 1 81 ? -3.193 -18.926 -4.194 1.00 48.66 81 ARG A CA 1
ATOM 620 C C . ARG A 1 81 ? -4.499 -19.305 -4.884 1.00 48.66 81 ARG A C 1
ATOM 622 O O . ARG A 1 81 ? -5.501 -18.673 -4.525 1.00 48.66 81 ARG A O 1
ATOM 629 N N . PRO A 1 82 ? -4.498 -20.240 -5.854 1.00 45.91 82 PRO A N 1
ATOM 630 C CA . PRO A 1 82 ? -5.711 -20.552 -6.588 1.00 45.91 82 PRO A CA 1
ATOM 631 C C . PRO A 1 82 ? -6.791 -20.802 -5.548 1.00 45.91 82 PRO A C 1
ATOM 633 O O . PRO A 1 82 ? -6.598 -21.600 -4.622 1.00 45.91 82 PRO A O 1
ATOM 636 N N . ALA A 1 83 ? -7.870 -20.019 -5.613 1.00 50.66 83 ALA A N 1
ATOM 637 C CA . ALA A 1 83 ? -9.004 -20.258 -4.747 1.00 50.66 83 ALA A CA 1
ATOM 638 C C . ALA A 1 83 ? -9.346 -21.740 -4.919 1.00 50.66 83 ALA A C 1
ATOM 640 O O . ALA A 1 83 ? -9.449 -22.210 -6.051 1.00 50.66 83 ALA A O 1
ATOM 641 N N . LYS A 1 84 ? -9.457 -22.499 -3.822 1.00 49.25 84 LYS A N 1
ATOM 642 C CA . LYS A 1 84 ? -10.069 -23.828 -3.890 1.00 49.25 84 LYS A CA 1
ATOM 643 C C . LYS A 1 84 ? -11.497 -23.598 -4.381 1.00 49.25 84 LYS A C 1
ATOM 645 O O . LYS A 1 84 ? -12.378 -23.307 -3.575 1.00 49.25 84 LYS A O 1
ATOM 650 N N . VAL A 1 85 ? -11.707 -23.653 -5.694 1.00 51.56 85 VAL A N 1
ATOM 651 C CA . VAL A 1 85 ? -13.032 -23.694 -6.295 1.00 51.56 85 VAL A CA 1
ATOM 652 C C . VAL A 1 85 ? -13.630 -24.991 -5.778 1.00 51.56 85 VAL A C 1
ATOM 654 O O . VAL A 1 85 ? -13.208 -26.078 -6.165 1.00 51.56 85 VAL A O 1
ATOM 657 N N . LYS A 1 86 ? -14.542 -24.895 -4.808 1.00 45.66 86 LYS A N 1
ATOM 658 C CA . LYS A 1 86 ? -15.374 -26.040 -4.457 1.00 45.66 86 LYS A CA 1
ATOM 659 C C . LYS A 1 86 ? -16.207 -26.321 -5.700 1.00 45.66 86 LYS A C 1
ATOM 661 O O . LYS A 1 86 ? -17.008 -25.476 -6.087 1.00 45.66 86 LYS A O 1
ATOM 666 N N . ALA A 1 87 ? -15.976 -27.469 -6.331 1.00 54.28 87 ALA A N 1
ATOM 667 C CA . ALA A 1 87 ? -16.877 -27.999 -7.336 1.00 54.28 87 ALA A CA 1
ATOM 668 C C . ALA A 1 87 ? -18.265 -28.103 -6.692 1.00 54.28 87 ALA A C 1
ATOM 670 O O . ALA A 1 87 ? -18.503 -28.950 -5.831 1.00 54.28 87 ALA A O 1
ATOM 671 N N . VAL A 1 88 ? -19.156 -27.177 -7.036 1.00 48.50 88 VAL A N 1
ATOM 672 C CA . VAL A 1 88 ? -20.574 -27.314 -6.730 1.00 48.50 88 VAL A CA 1
ATOM 673 C C . VAL A 1 88 ? -21.130 -28.294 -7.752 1.00 48.50 88 VAL A C 1
ATOM 675 O O . VAL A 1 88 ? -21.331 -27.957 -8.915 1.00 48.50 88 VAL A O 1
ATOM 678 N N . ASN A 1 89 ? -21.308 -29.545 -7.326 1.00 45.44 89 ASN A N 1
ATOM 679 C CA . ASN A 1 89 ? -22.095 -30.525 -8.063 1.00 45.44 89 ASN A CA 1
ATOM 680 C C . ASN A 1 89 ? -23.519 -29.974 -8.217 1.00 45.44 89 AS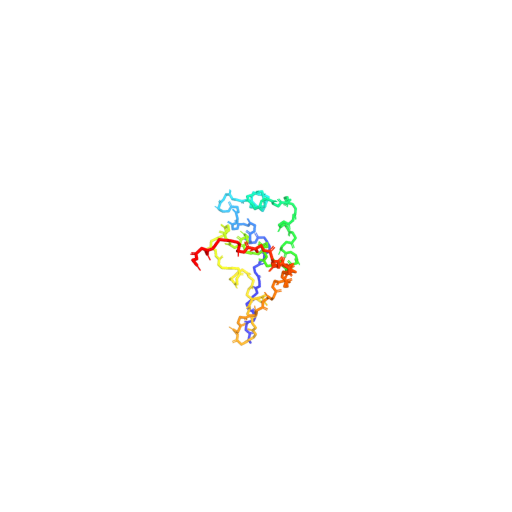N A C 1
ATOM 682 O O . ASN A 1 89 ? -24.312 -30.039 -7.282 1.00 45.44 89 ASN A O 1
ATOM 686 N N . ALA A 1 90 ? -23.845 -29.446 -9.393 1.00 48.28 90 ALA A N 1
ATOM 687 C CA . ALA A 1 90 ? -25.218 -29.198 -9.807 1.00 48.28 90 ALA A CA 1
ATOM 688 C C .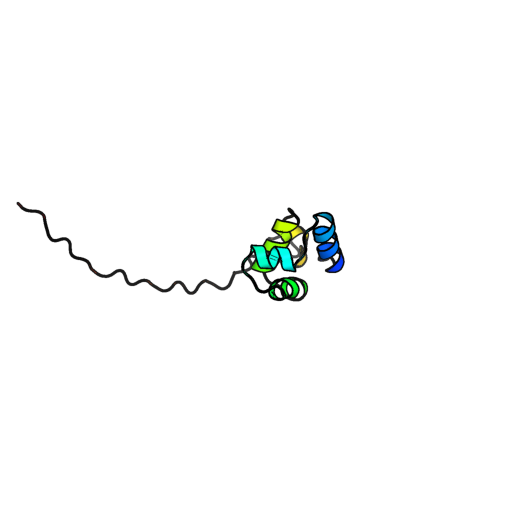 ALA A 1 90 ? -25.680 -30.387 -10.655 1.00 48.28 90 ALA A C 1
ATOM 690 O O . ALA A 1 90 ? -25.685 -30.342 -11.883 1.00 48.28 90 ALA A O 1
ATOM 691 N N . VAL A 1 91 ? -26.035 -31.482 -9.983 1.00 43.62 91 VAL A N 1
ATOM 692 C CA . VAL A 1 91 ? -26.795 -32.576 -10.590 1.00 43.62 91 VAL A CA 1
ATOM 693 C C . VAL A 1 91 ? -28.196 -32.548 -9.984 1.00 43.62 91 VAL A C 1
ATOM 695 O O . VAL A 1 91 ? -28.367 -32.861 -8.812 1.00 43.62 91 VAL A O 1
ATOM 698 N N . LYS A 1 92 ? -29.170 -32.241 -10.856 1.00 40.34 92 LYS A N 1
ATOM 699 C CA . LYS A 1 92 ? -30.566 -32.724 -10.853 1.00 40.34 92 LYS A CA 1
ATOM 700 C C . LYS A 1 92 ? -31.621 -31.949 -10.046 1.00 40.34 92 LYS A C 1
ATOM 702 O O . LYS A 1 92 ? -31.798 -32.177 -8.860 1.00 40.34 92 LYS A O 1
ATOM 707 N N . VAL A 1 93 ? -32.434 -31.181 -10.780 1.00 42.31 93 VAL A N 1
ATOM 708 C CA . VAL A 1 93 ? -33.884 -30.982 -10.563 1.00 42.31 93 VAL A CA 1
ATOM 709 C C . VAL A 1 93 ? -34.507 -30.917 -11.970 1.00 42.31 93 VAL A C 1
ATOM 711 O O . VAL A 1 93 ? -34.245 -29.984 -12.717 1.00 42.31 93 VAL A O 1
ATOM 714 N N . GLN A 1 94 ? -34.939 -32.057 -12.520 1.00 43.47 94 GLN A N 1
ATOM 715 C CA . GLN A 1 94 ? -36.361 -32.401 -12.694 1.00 43.47 94 GLN A CA 1
ATOM 716 C C . GLN A 1 94 ? -37.163 -31.290 -13.392 1.00 43.47 94 GLN A C 1
ATOM 718 O O . GLN A 1 94 ? -37.704 -30.408 -12.738 1.00 43.47 94 GLN A O 1
ATOM 723 N N . LYS A 1 95 ? -37.262 -31.373 -14.724 1.00 38.59 95 LYS A N 1
ATOM 724 C CA . LYS A 1 95 ? -38.310 -30.701 -15.496 1.00 38.59 95 LYS A CA 1
ATOM 725 C C . LYS A 1 95 ? -39.421 -31.728 -15.726 1.00 38.59 95 LYS A C 1
ATOM 727 O O . LYS A 1 95 ? -39.349 -32.526 -16.656 1.00 38.59 95 LYS A O 1
ATOM 732 N N . ALA A 1 96 ? -40.343 -31.788 -14.770 1.00 46.16 96 ALA A N 1
ATOM 733 C CA . ALA A 1 96 ? -41.724 -32.159 -15.045 1.00 46.16 96 ALA A CA 1
ATOM 734 C C . ALA A 1 96 ? -42.420 -30.941 -15.687 1.00 46.16 96 ALA A C 1
ATOM 736 O O . ALA A 1 96 ? -41.914 -29.828 -15.559 1.00 46.16 96 ALA A O 1
ATOM 737 N N . GLU A 1 97 ? -43.546 -31.197 -16.354 1.00 47.88 97 GLU A N 1
ATOM 738 C CA . GLU A 1 97 ? -44.374 -30.286 -17.167 1.00 47.88 97 GLU A CA 1
ATOM 739 C C . GLU A 1 97 ? -43.825 -29.946 -18.556 1.00 47.88 97 GLU A C 1
ATOM 741 O O . GLU A 1 97 ? -42.830 -29.234 -18.679 1.00 47.88 97 GLU A O 1
ATOM 746 N N . GLN A 1 98 ? -44.493 -30.537 -19.560 1.00 32.44 98 GLN A N 1
ATOM 747 C CA . GLN A 1 98 ? -45.062 -30.044 -20.839 1.00 32.44 98 GLN A CA 1
ATOM 748 C C . GLN A 1 98 ? -45.635 -31.343 -21.482 1.00 32.44 98 GLN A C 1
ATOM 750 O O . GLN A 1 98 ? -44.857 -32.153 -21.976 1.00 32.44 98 GLN A O 1
ATOM 755 N N . GLU A 1 99 ? -46.839 -31.831 -21.164 1.00 39.81 99 GLU A N 1
ATOM 756 C CA . GLU A 1 99 ? -48.142 -31.469 -21.768 1.00 39.81 99 GLU A CA 1
ATOM 757 C C . GLU A 1 99 ? -48.050 -31.105 -23.262 1.00 39.81 99 GLU A C 1
ATOM 759 O O . GLU A 1 99 ? -47.838 -29.944 -23.598 1.00 39.81 99 GLU A O 1
ATOM 764 N N . GLU A 1 100 ? -48.065 -32.122 -24.135 1.00 40.72 100 GLU A N 1
ATOM 765 C CA . GLU A 1 100 ? -49.160 -32.469 -25.072 1.00 40.72 100 GLU A CA 1
ATOM 766 C C . GLU A 1 100 ? -48.990 -33.928 -25.542 1.00 40.72 100 GLU A C 1
ATOM 768 O O . GLU A 1 100 ? -47.826 -34.351 -25.751 1.00 40.72 100 GLU A O 1
#

Foldseek 3Di:
DDPPDAADPVVLQVLCVVLVHGCQRLCVVVVHHSCVLVVVNVDPDPVSLCSSCVSSVHDSCVNPVVQQADPVRDGDPPPPPPPPPPPPPPDDDDDDDDDD

Nearest PDB structures (foldseek):
  7f9h-assembly1_A  TM=9.712E-01  e=2.404E-06  Edwardsiella piscicida
  7f9i-assembly1_A  TM=9.572E-01  e=8.475E-06  Edwardsiella piscicida
  1ner-assembly1_A  TM=8.398E-01  e=4.946E-05  Muvirus mu
  7p64-assembly1_E  TM=3.449E-01  e=2.853E+00  Escherichia coli BL21(DE3)

Solvent-accessible surface area (backbone atoms only — not comparable to full-atom values): 6374 Å² total; per-residue (Å²): 133,84,77,58,73,53,61,55,66,66,56,57,52,49,52,30,47,75,70,76,43,46,64,45,57,55,16,51,76,69,76,41,59,54,64,62,44,58,48,33,74,80,40,99,33,73,72,43,39,44,54,54,17,60,75,66,73,45,62,44,50,76,46,31,32,67,76,31,34,46,102,83,70,45,72,54,81,76,75,67,74,76,72,83,75,72,83,75,84,86,78,86,83,84,85,75,91,80,93,129

Radius of gyration: 21.1 Å; Cα contacts (8 Å, |Δi|>4): 86; chains: 1; bounding box: 70×46×38 Å